Protein AF-A0A7W3AAV2-F1 (afdb_monomer)

Nearest PDB structures (foldseek):
  7x45-assembly1_A  TM=3.384E-01  e=6.405E+00  Ctenopharyngodon idella

Secondary structure (DSSP, 8-state):
--HHHHHHHHHS-HHHHHHHHHHHHHHHHHHHH--TTTTHHHHHHHHHHHHTTS-HHHHHHHHHHHHHHHHHHHT--

Structure (mmCIF, N/CA/C/O backbone):
data_AF-A0A7W3AAV2-F1
#
_entry.id   AF-A0A7W3AAV2-F1
#
loop_
_atom_site.group_PDB
_atom_site.id
_atom_site.type_symbol
_atom_site.label_atom_id
_atom_site.label_alt_id
_atom_site.label_comp_id
_atom_site.label_asym_id
_atom_site.label_entity_id
_atom_site.label_seq_id
_atom_site.pdbx_PDB_ins_code
_atom_site.Cartn_x
_atom_site.Cartn_y
_atom_site.Cartn_z
_atom_site.occupancy
_atom_site.B_iso_or_equiv
_atom_site.auth_seq_id
_atom_site.auth_comp_id
_atom_site.auth_asym_id
_atom_site.auth_atom_id
_atom_site.pdbx_PDB_model_num
ATOM 1 N N . MET A 1 1 ? -2.448 -13.566 -8.051 1.00 57.50 1 MET A N 1
ATOM 2 C CA . MET A 1 1 ? -2.726 -12.185 -8.425 1.00 57.50 1 MET A CA 1
ATOM 3 C C . MET A 1 1 ? -4.142 -12.169 -8.870 1.00 57.50 1 MET A C 1
ATOM 5 O O . MET A 1 1 ? -4.465 -12.920 -9.789 1.00 57.50 1 MET A O 1
ATOM 9 N N . SER A 1 2 ? -4.971 -11.357 -8.217 1.00 63.59 2 SER A N 1
ATOM 10 C CA . SER A 1 2 ? -6.186 -10.906 -8.882 1.00 63.59 2 SER A CA 1
ATOM 11 C C . SER A 1 2 ? -5.785 -10.344 -10.249 1.00 63.59 2 SER A C 1
ATOM 13 O O . SER A 1 2 ? -4.716 -9.740 -10.396 1.00 63.59 2 SER A O 1
ATOM 15 N N . PHE A 1 3 ? -6.595 -10.615 -11.269 1.00 58.31 3 PHE A N 1
ATOM 16 C CA . PHE A 1 3 ? -6.320 -10.208 -12.648 1.00 58.31 3 PHE A CA 1
ATOM 17 C C . PHE A 1 3 ? -5.977 -8.711 -12.726 1.00 58.31 3 PHE A C 1
ATOM 19 O O . PHE A 1 3 ? -5.019 -8.324 -13.390 1.00 58.31 3 PHE A O 1
ATOM 26 N N . LEU A 1 4 ? -6.672 -7.896 -11.928 1.00 65.25 4 LEU A N 1
ATOM 27 C CA . LEU A 1 4 ? -6.465 -6.454 -11.814 1.00 65.25 4 LEU A CA 1
ATOM 28 C C . LEU A 1 4 ? -5.084 -6.079 -11.259 1.00 65.25 4 LEU A C 1
ATOM 30 O O . LEU A 1 4 ? -4.435 -5.193 -11.804 1.00 65.25 4 LEU A O 1
ATOM 34 N N . THR A 1 5 ? -4.591 -6.779 -10.235 1.00 67.00 5 THR A N 1
ATOM 35 C CA . THR A 1 5 ? -3.268 -6.530 -9.634 1.00 67.00 5 THR A CA 1
ATOM 36 C C . THR A 1 5 ? -2.143 -6.837 -10.620 1.00 67.00 5 THR A C 1
ATOM 38 O O . THR A 1 5 ? -1.157 -6.111 -10.706 1.00 67.00 5 THR A O 1
ATOM 41 N N . ARG A 1 6 ? -2.314 -7.893 -11.424 1.00 68.06 6 ARG A N 1
ATOM 42 C CA . ARG A 1 6 ? -1.336 -8.301 -12.441 1.00 68.06 6 ARG A CA 1
ATOM 43 C C . ARG A 1 6 ? -1.300 -7.329 -13.622 1.00 68.06 6 ARG A C 1
ATOM 45 O O . ARG A 1 6 ? -0.226 -7.003 -14.115 1.00 68.06 6 ARG A O 1
ATOM 52 N N . VAL A 1 7 ? -2.472 -6.866 -14.060 1.00 69.06 7 VAL A N 1
ATOM 53 C CA . VAL A 1 7 ? -2.639 -5.841 -15.104 1.00 69.06 7 VAL A CA 1
ATOM 54 C C . VAL A 1 7 ? -2.033 -4.517 -14.637 1.00 69.06 7 VAL A C 1
ATOM 56 O O . VAL A 1 7 ? -1.216 -3.947 -15.355 1.00 69.06 7 VAL A O 1
ATOM 59 N N . ALA A 1 8 ? -2.338 -4.080 -13.413 1.00 69.69 8 ALA A N 1
ATOM 60 C CA . ALA A 1 8 ? -1.766 -2.876 -12.815 1.00 69.69 8 ALA A CA 1
ATOM 61 C C . ALA A 1 8 ? -0.232 -2.946 -12.735 1.00 69.69 8 ALA A C 1
ATOM 63 O O . ALA A 1 8 ? 0.449 -2.021 -13.165 1.00 69.69 8 ALA A O 1
ATOM 64 N N . ASN A 1 9 ? 0.329 -4.068 -12.275 1.00 74.06 9 ASN A N 1
ATOM 65 C CA . A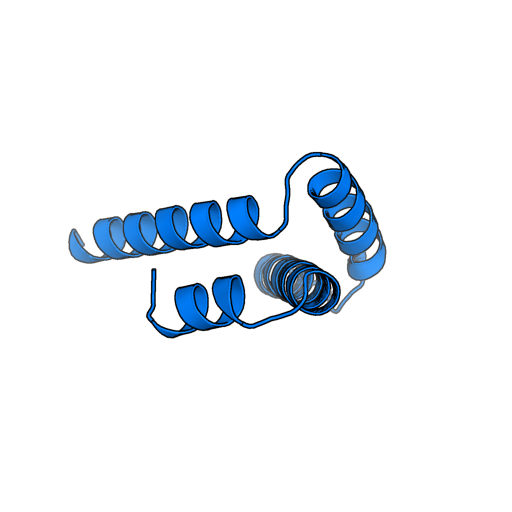SN A 1 9 ? 1.780 -4.219 -12.167 1.00 74.06 9 ASN A CA 1
ATOM 66 C C . ASN A 1 9 ? 2.490 -4.247 -13.540 1.00 74.06 9 ASN A C 1
ATOM 68 O O . ASN A 1 9 ? 3.611 -3.766 -13.683 1.00 74.06 9 ASN A O 1
ATOM 72 N N . LYS A 1 10 ? 1.843 -4.785 -14.579 1.00 73.56 10 LYS A N 1
ATOM 73 C CA . LYS A 1 10 ? 2.469 -4.956 -15.901 1.00 73.56 10 LYS A CA 1
ATOM 74 C C . LYS A 1 10 ? 2.287 -3.761 -16.843 1.00 73.56 10 LYS A C 1
ATOM 76 O O . LYS A 1 10 ? 3.100 -3.588 -17.743 1.00 73.56 10 LYS A O 1
ATOM 81 N N . LEU A 1 11 ? 1.216 -2.984 -16.674 1.00 76.00 11 LEU A N 1
ATOM 82 C CA . LEU A 1 11 ? 0.826 -1.920 -17.609 1.00 76.00 11 LEU A CA 1
ATOM 83 C C . LEU A 1 11 ? 0.985 -0.512 -17.043 1.00 76.00 11 LEU A C 1
ATOM 85 O O . LEU A 1 11 ? 1.029 0.440 -17.821 1.00 76.00 11 LEU A O 1
ATOM 89 N N . LEU A 1 12 ? 1.046 -0.352 -15.719 1.00 81.00 12 LEU A N 1
ATOM 90 C CA . LEU A 1 12 ? 1.211 0.971 -15.135 1.00 81.00 12 LEU A CA 1
ATOM 91 C C . LEU A 1 12 ? 2.690 1.365 -15.088 1.00 81.00 12 LEU A C 1
ATOM 93 O O . LEU A 1 12 ? 3.530 0.534 -14.740 1.00 81.00 12 LEU A O 1
ATOM 97 N N . PRO A 1 13 ? 3.013 2.633 -15.383 1.00 82.12 13 PRO A N 1
ATOM 98 C CA . PRO A 1 13 ? 4.341 3.170 -15.128 1.00 82.12 13 PRO A CA 1
ATOM 99 C C . PRO A 1 13 ? 4.632 3.172 -13.622 1.00 82.12 13 PRO A C 1
ATOM 101 O O . PRO A 1 13 ? 3.716 3.285 -12.802 1.00 82.12 13 PRO A O 1
ATOM 104 N N . ASP A 1 14 ? 5.908 3.086 -13.249 1.00 78.50 14 ASP A N 1
ATOM 105 C CA . ASP A 1 14 ? 6.309 2.915 -11.845 1.00 78.50 14 ASP A CA 1
ATOM 106 C C . ASP A 1 14 ? 5.824 4.059 -10.942 1.00 78.50 14 ASP A C 1
ATOM 108 O O . ASP A 1 14 ? 5.349 3.822 -9.836 1.00 78.50 14 ASP A O 1
ATOM 112 N N . THR A 1 15 ? 5.758 5.287 -11.457 1.00 79.06 15 THR A N 1
ATOM 113 C CA . THR A 1 15 ? 5.183 6.436 -10.734 1.00 79.06 15 THR A CA 1
ATOM 114 C C . THR A 1 15 ? 3.701 6.264 -10.383 1.00 79.06 15 THR A C 1
ATOM 116 O O . THR A 1 15 ? 3.241 6.745 -9.345 1.00 79.06 15 THR A O 1
ATOM 119 N N . ALA A 1 16 ? 2.923 5.581 -11.226 1.00 82.62 16 ALA A N 1
ATOM 120 C CA . ALA A 1 16 ? 1.524 5.276 -10.937 1.00 82.62 16 ALA A CA 1
ATOM 121 C C . ALA A 1 16 ? 1.403 4.138 -9.915 1.00 82.62 16 ALA A C 1
ATOM 123 O O . ALA A 1 16 ? 0.548 4.204 -9.030 1.00 82.62 16 ALA A O 1
ATOM 124 N N . LYS A 1 17 ? 2.290 3.139 -9.984 1.00 81.88 17 LYS A N 1
ATOM 125 C CA . LYS A 1 17 ? 2.374 2.060 -8.989 1.00 81.88 17 LYS A CA 1
ATOM 126 C C . LYS A 1 17 ? 2.671 2.604 -7.594 1.00 81.88 17 LYS A C 1
ATOM 128 O O . LYS A 1 17 ? 1.970 2.261 -6.645 1.00 81.88 17 LYS A O 1
ATOM 133 N N . GLU A 1 18 ? 3.641 3.508 -7.480 1.00 83.00 18 GLU A N 1
ATOM 134 C CA . GLU A 1 18 ? 3.993 4.152 -6.212 1.00 83.00 18 GLU A CA 1
ATOM 135 C C . GLU A 1 18 ? 2.817 4.928 -5.609 1.00 83.00 18 GLU A C 1
ATOM 137 O O . GLU A 1 18 ? 2.550 4.832 -4.410 1.00 83.00 18 GLU A O 1
ATOM 142 N N . LYS A 1 19 ? 2.063 5.665 -6.437 1.00 84.50 19 LYS A N 1
ATOM 143 C CA . LYS A 1 19 ? 0.857 6.375 -5.980 1.00 84.50 19 LYS A CA 1
ATOM 144 C C . LYS A 1 19 ? -0.208 5.422 -5.448 1.00 84.50 19 LYS A C 1
ATOM 146 O O . LYS A 1 19 ? -0.823 5.730 -4.429 1.00 84.50 19 LYS A O 1
ATOM 151 N N . ILE A 1 20 ? -0.414 4.282 -6.110 1.00 84.81 20 ILE A N 1
ATOM 152 C CA . ILE A 1 20 ? -1.362 3.260 -5.648 1.00 84.81 20 ILE A CA 1
ATOM 153 C C . ILE A 1 20 ? -0.923 2.719 -4.287 1.00 84.81 20 ILE A C 1
ATOM 155 O O . ILE A 1 20 ? -1.739 2.682 -3.369 1.00 84.81 20 ILE A O 1
ATOM 159 N N . ILE A 1 21 ? 0.360 2.383 -4.128 1.00 84.00 21 ILE A N 1
ATOM 160 C CA . ILE A 1 21 ? 0.910 1.871 -2.864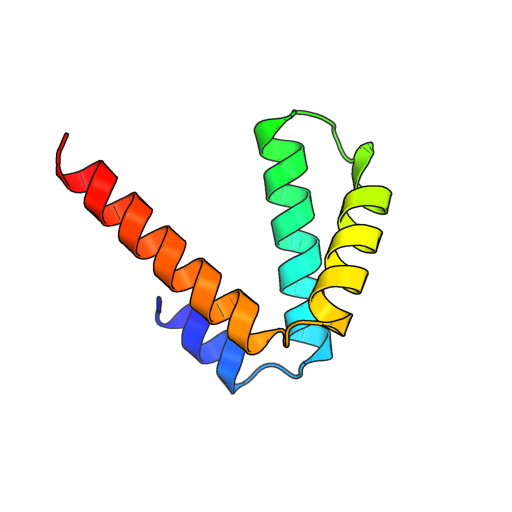 1.00 84.00 21 ILE A CA 1
ATOM 161 C C . ILE A 1 21 ? 0.715 2.886 -1.731 1.00 84.00 21 ILE A C 1
ATOM 163 O O . ILE A 1 21 ? 0.189 2.525 -0.678 1.00 84.00 21 ILE A O 1
ATOM 167 N N . LYS A 1 22 ? 1.069 4.161 -1.947 1.00 85.25 22 LYS A N 1
ATOM 168 C CA . LYS A 1 22 ? 0.880 5.226 -0.943 1.00 85.25 22 LYS A CA 1
ATOM 169 C C . LYS A 1 22 ? -0.588 5.400 -0.562 1.00 85.25 22 LYS A C 1
ATOM 171 O O . LYS A 1 22 ? -0.921 5.432 0.619 1.00 85.25 22 LYS A O 1
ATOM 176 N N . HIS A 1 23 ? -1.473 5.484 -1.555 1.00 87.25 23 HIS A N 1
ATOM 177 C CA . HIS A 1 23 ? -2.906 5.651 -1.324 1.00 87.25 23 HIS A CA 1
ATOM 178 C C . HIS A 1 23 ? -3.494 4.476 -0.534 1.00 87.25 23 HIS A C 1
ATOM 180 O O . HIS A 1 23 ? -4.266 4.668 0.404 1.00 87.25 23 HIS A O 1
ATOM 186 N N . GLU A 1 24 ? -3.118 3.250 -0.889 1.00 83.88 24 GLU A N 1
ATOM 187 C CA . GLU A 1 24 ? -3.639 2.056 -0.236 1.00 83.88 24 GLU A CA 1
ATOM 188 C C . GLU A 1 24 ? -3.090 1.878 1.186 1.00 83.88 24 GLU A C 1
ATOM 190 O O . GLU A 1 24 ? -3.838 1.489 2.082 1.00 83.88 24 GLU A O 1
ATOM 195 N N . ALA A 1 25 ? -1.824 2.240 1.420 1.00 85.38 25 ALA A N 1
ATOM 196 C CA . ALA A 1 25 ? -1.230 2.271 2.753 1.00 85.38 25 ALA A CA 1
ATOM 197 C C . ALA A 1 25 ? -1.925 3.294 3.664 1.00 85.38 25 ALA A C 1
ATOM 199 O O . ALA A 1 25 ? -2.276 2.960 4.795 1.00 85.38 25 ALA A O 1
ATOM 200 N N . LYS A 1 26 ? -2.187 4.511 3.165 1.00 86.50 26 LYS A N 1
ATOM 201 C CA . LYS A 1 26 ? -2.948 5.533 3.906 1.00 86.50 26 LYS A CA 1
ATOM 202 C C . LYS A 1 26 ? -4.336 5.047 4.258 1.00 86.50 26 LYS A C 1
ATOM 204 O O . LYS A 1 26 ? -4.732 5.110 5.417 1.00 86.50 26 LYS A O 1
ATOM 209 N N . LYS A 1 27 ? -5.050 4.510 3.266 1.00 86.25 27 LYS A N 1
ATOM 210 C CA . LYS A 1 27 ? -6.393 3.976 3.470 1.00 86.25 27 LYS A CA 1
ATOM 211 C C . LYS A 1 27 ? -6.395 2.881 4.537 1.00 86.25 27 LYS A C 1
ATOM 213 O O . LYS A 1 27 ? -7.190 2.952 5.459 1.00 86.25 27 LYS A O 1
ATOM 218 N N . LEU A 1 28 ? -5.466 1.925 4.477 1.00 83.75 28 LEU A N 1
ATOM 219 C CA . LEU A 1 28 ? -5.349 0.868 5.489 1.00 83.75 28 LEU A CA 1
ATOM 220 C C . LEU A 1 28 ? -5.068 1.409 6.895 1.00 83.75 28 LEU A C 1
ATOM 222 O O . LEU A 1 28 ? -5.619 0.891 7.863 1.00 83.75 28 LEU A O 1
ATOM 226 N N . VAL A 1 29 ? -4.202 2.413 7.027 1.00 83.00 29 VAL A N 1
ATOM 227 C CA . VAL A 1 29 ? -3.871 3.010 8.330 1.00 83.00 29 VAL A CA 1
ATOM 228 C C . VAL A 1 29 ? -5.058 3.795 8.883 1.00 83.00 29 VAL A C 1
ATOM 230 O O . VAL A 1 29 ? -5.426 3.593 10.040 1.00 83.00 29 VAL A O 1
ATOM 233 N N . ASN A 1 30 ? -5.700 4.618 8.056 1.00 83.50 30 ASN A N 1
ATOM 234 C CA . ASN A 1 30 ? -6.866 5.399 8.459 1.00 83.50 30 ASN A CA 1
ATOM 235 C C . ASN A 1 30 ? -8.079 4.509 8.762 1.00 83.50 30 ASN A C 1
ATOM 237 O O . ASN A 1 30 ? -8.728 4.728 9.778 1.00 83.50 30 ASN A O 1
ATOM 241 N N . ASP A 1 31 ? -8.338 3.466 7.970 1.00 84.88 31 ASP A N 1
ATOM 242 C CA . ASP A 1 31 ? -9.449 2.532 8.204 1.00 84.88 31 ASP A CA 1
ATOM 243 C C . ASP A 1 31 ? -9.250 1.735 9.508 1.00 84.88 31 ASP A C 1
ATOM 245 O O . ASP A 1 31 ? -10.205 1.519 10.256 1.00 84.88 31 ASP A O 1
ATOM 249 N N . ASN A 1 32 ? -8.014 1.312 9.814 1.00 82.88 32 ASN A N 1
ATOM 250 C CA . ASN A 1 32 ? -7.729 0.521 11.019 1.00 82.88 32 ASN A CA 1
ATOM 251 C C . ASN A 1 32 ? -7.665 1.363 12.296 1.00 82.88 32 ASN A C 1
ATOM 253 O O . ASN A 1 32 ? -8.101 0.903 13.350 1.00 82.88 32 ASN A O 1
ATOM 257 N N . LEU A 1 33 ? -7.089 2.565 12.224 1.00 80.94 33 LEU A N 1
ATOM 258 C CA . LEU A 1 33 ? -6.848 3.401 13.401 1.00 80.94 33 LEU A CA 1
ATOM 259 C C . LEU A 1 33 ? -7.871 4.538 13.557 1.00 80.94 33 LEU A C 1
ATOM 261 O O . LEU A 1 33 ? -7.876 5.190 14.597 1.00 80.94 33 LEU A O 1
ATOM 265 N N . LYS A 1 34 ? -8.752 4.755 12.568 1.00 80.81 34 LYS A N 1
ATOM 266 C CA . LYS A 1 34 ? -9.758 5.836 12.523 1.00 80.81 34 LYS A CA 1
ATOM 267 C C . LYS A 1 34 ? -9.152 7.225 12.744 1.00 80.81 34 LYS A C 1
ATOM 269 O O . LYS A 1 34 ? -9.661 8.014 13.531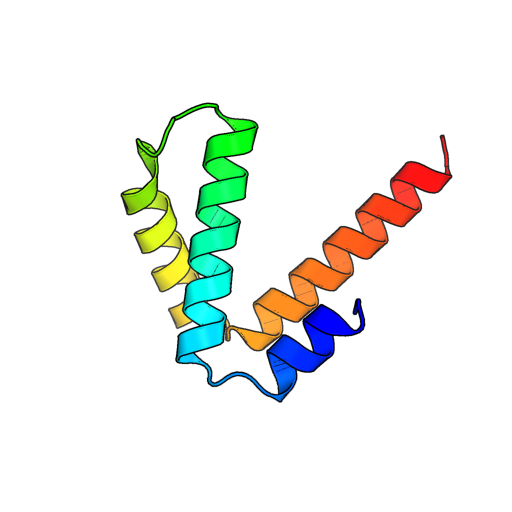 1.00 80.81 34 LYS A O 1
ATOM 274 N N . LEU A 1 35 ? -8.034 7.489 12.070 1.00 77.56 35 LEU A N 1
ATOM 275 C CA . LEU A 1 35 ? -7.211 8.686 12.287 1.00 77.56 35 LEU A CA 1
ATOM 276 C C . LEU A 1 35 ? -7.492 9.833 11.306 1.00 77.56 35 LEU A C 1
ATOM 278 O O . LEU A 1 35 ? -6.767 10.819 11.338 1.00 77.56 35 LEU A O 1
ATOM 282 N N . ASP A 1 36 ? -8.481 9.706 10.411 1.00 77.50 36 ASP A N 1
ATOM 283 C CA . ASP A 1 36 ? -8.910 10.744 9.450 1.00 77.50 36 ASP A CA 1
ATOM 284 C C . ASP A 1 36 ? -7.759 11.525 8.766 1.00 77.50 36 ASP A C 1
ATOM 286 O O . ASP A 1 36 ? -7.861 12.719 8.486 1.00 77.50 36 ASP A O 1
ATOM 290 N N . GLY A 1 37 ? -6.642 10.850 8.470 1.00 76.81 37 GLY A N 1
ATOM 291 C CA . GLY A 1 37 ? -5.497 11.435 7.769 1.00 76.81 37 GLY A CA 1
ATOM 292 C C . GLY A 1 37 ? -4.407 12.059 8.649 1.00 76.81 37 GLY A C 1
ATOM 293 O O . GLY A 1 37 ? -3.436 12.596 8.114 1.00 76.81 37 GLY A O 1
ATOM 294 N N . GLU A 1 38 ? -4.490 11.958 9.977 1.00 81.19 38 GLU A N 1
ATOM 295 C CA . GLU A 1 38 ? -3.495 12.523 10.907 1.00 81.19 38 GLU A CA 1
ATOM 296 C C . GLU A 1 38 ? -2.078 11.955 10.685 1.00 81.19 38 GLU A C 1
ATOM 298 O O . GLU A 1 38 ? -1.080 12.674 10.773 1.00 81.19 38 GLU A O 1
ATOM 303 N N . LEU A 1 39 ? -1.979 10.678 10.301 1.00 83.69 39 LEU A N 1
ATOM 304 C CA . LEU A 1 39 ? -0.704 10.008 10.021 1.00 83.69 39 LEU A CA 1
ATOM 305 C C . LEU A 1 39 ? -0.338 9.945 8.535 1.00 83.69 39 LEU A C 1
ATOM 307 O O . LEU A 1 39 ? 0.709 9.386 8.207 1.00 83.69 39 LEU A O 1
ATOM 311 N N . ASP A 1 40 ? -1.119 10.544 7.633 1.00 84.75 40 ASP A N 1
ATOM 312 C CA . ASP A 1 40 ? -0.908 10.411 6.183 1.00 84.75 40 ASP A CA 1
ATOM 313 C C . ASP A 1 40 ? 0.510 10.798 5.750 1.00 84.75 40 ASP A C 1
ATOM 315 O O . ASP A 1 40 ? 1.104 10.126 4.906 1.00 84.75 40 ASP A O 1
ATOM 319 N N . LYS A 1 41 ? 1.087 11.841 6.361 1.00 86.81 41 LYS A N 1
ATOM 320 C CA . LYS A 1 41 ? 2.466 12.281 6.083 1.00 86.81 41 LYS A CA 1
ATOM 321 C C . LYS A 1 41 ? 3.514 11.263 6.535 1.00 86.81 41 LYS A C 1
ATOM 323 O O . LYS A 1 41 ? 4.514 11.064 5.850 1.00 86.81 41 LYS A O 1
ATOM 328 N N . HIS A 1 42 ? 3.296 10.619 7.680 1.00 86.75 42 HIS A N 1
ATOM 329 C CA . HIS A 1 42 ? 4.196 9.585 8.191 1.00 86.75 42 HIS A CA 1
ATOM 330 C C . HIS A 1 42 ? 4.100 8.309 7.355 1.00 86.75 42 HIS A C 1
ATOM 332 O O . HIS A 1 42 ? 5.123 7.686 7.068 1.00 86.75 42 HIS A O 1
ATOM 338 N N . VAL A 1 43 ? 2.887 7.956 6.923 1.00 86.25 43 VAL A N 1
ATOM 339 C CA . VAL A 1 43 ? 2.641 6.826 6.023 1.00 86.25 43 VAL A CA 1
ATOM 340 C C . VAL A 1 43 ? 3.284 7.070 4.659 1.00 86.25 43 VAL A C 1
ATOM 342 O O . VAL A 1 43 ? 3.957 6.175 4.154 1.00 86.25 43 VAL A O 1
ATOM 345 N N . ASP A 1 44 ? 3.168 8.279 4.100 1.00 86.00 44 ASP A N 1
ATOM 346 C CA . ASP A 1 44 ? 3.852 8.655 2.855 1.00 86.00 44 ASP A CA 1
ATOM 347 C C . ASP A 1 44 ? 5.372 8.531 2.975 1.00 86.00 44 ASP A C 1
ATOM 349 O O . ASP A 1 44 ? 6.001 7.868 2.151 1.00 86.00 44 ASP A O 1
ATOM 353 N N . ALA A 1 45 ? 5.962 9.120 4.019 1.00 88.44 45 ALA A N 1
ATOM 354 C CA . ALA A 1 45 ? 7.408 9.079 4.230 1.00 88.44 45 ALA A CA 1
ATOM 355 C C . ALA A 1 45 ? 7.923 7.641 4.408 1.00 88.44 45 ALA A C 1
ATOM 357 O O . ALA A 1 45 ? 8.993 7.279 3.910 1.00 88.44 45 ALA A O 1
ATOM 358 N N . LEU A 1 46 ? 7.155 6.795 5.103 1.00 87.75 46 LEU A N 1
ATOM 359 C CA . LEU A 1 46 ? 7.493 5.385 5.260 1.00 87.75 46 LEU A CA 1
ATOM 360 C C . LEU A 1 46 ? 7.374 4.632 3.931 1.00 87.75 46 LEU A C 1
ATOM 362 O O . LEU A 1 46 ? 8.285 3.880 3.584 1.00 87.75 46 LEU A O 1
ATOM 366 N N . ALA A 1 47 ? 6.295 4.855 3.177 1.00 85.00 47 ALA A N 1
ATOM 367 C CA . ALA A 1 47 ? 6.085 4.237 1.874 1.00 85.00 47 ALA A CA 1
ATOM 368 C C . ALA A 1 47 ? 7.208 4.609 0.895 1.00 85.00 47 ALA A C 1
ATOM 370 O O . ALA A 1 47 ? 7.755 3.727 0.241 1.00 85.00 47 ALA A O 1
ATOM 371 N N . GLU A 1 48 ? 7.624 5.878 0.845 1.00 87.00 48 GLU A N 1
ATOM 372 C CA . GLU A 1 48 ? 8.769 6.321 0.035 1.00 87.00 48 GLU A CA 1
ATOM 373 C C . GLU A 1 48 ? 10.067 5.618 0.435 1.00 87.00 48 GLU A C 1
ATOM 375 O O . GLU A 1 48 ? 10.796 5.118 -0.420 1.00 87.00 48 GLU A O 1
ATOM 380 N N . LYS A 1 49 ? 10.341 5.511 1.739 1.00 89.12 49 LYS A N 1
ATOM 381 C CA . LYS A 1 49 ? 11.547 4.838 2.238 1.00 89.12 49 LYS A CA 1
ATOM 382 C C . LYS A 1 49 ? 11.567 3.343 1.912 1.00 89.12 49 LYS A C 1
ATOM 384 O O . LYS A 1 49 ? 12.643 2.787 1.688 1.00 89.12 49 LYS A O 1
ATOM 389 N N . VAL A 1 50 ? 10.405 2.691 1.917 1.00 86.56 50 VAL A N 1
ATOM 390 C CA . VAL A 1 50 ? 10.264 1.282 1.524 1.00 86.56 50 VAL A CA 1
ATOM 391 C C . VAL A 1 50 ? 10.430 1.136 0.014 1.00 86.56 50 VAL A C 1
ATOM 393 O O . VAL A 1 50 ? 11.203 0.283 -0.409 1.00 86.56 50 VAL A O 1
ATOM 396 N N . MET A 1 51 ? 9.802 2.002 -0.785 1.00 84.31 51 MET A N 1
ATOM 397 C CA . MET A 1 51 ? 9.904 1.976 -2.251 1.00 84.31 51 MET A CA 1
ATOM 398 C C . MET A 1 51 ? 11.310 2.320 -2.764 1.00 84.31 51 MET A C 1
ATOM 400 O O . MET A 1 51 ? 11.734 1.823 -3.800 1.00 84.31 51 MET A O 1
ATOM 404 N N . GLY A 1 52 ? 12.091 3.088 -1.998 1.00 85.06 52 GLY A N 1
ATOM 405 C CA . GLY A 1 52 ? 13.515 3.306 -2.274 1.00 85.06 52 GLY A CA 1
ATOM 406 C C . GLY A 1 52 ? 14.411 2.084 -2.018 1.00 85.06 52 GLY A C 1
ATOM 407 O O . GLY A 1 52 ? 15.584 2.104 -2.384 1.00 85.06 52 GLY A O 1
ATOM 408 N N . LYS A 1 53 ? 13.895 1.030 -1.370 1.00 87.56 53 LYS A N 1
ATOM 409 C CA . LYS A 1 53 ? 14.625 -0.218 -1.071 1.00 87.56 53 LYS A CA 1
ATOM 410 C C . LYS A 1 53 ? 14.053 -1.442 -1.777 1.00 87.56 53 LYS A C 1
ATOM 412 O O . LYS A 1 53 ? 14.780 -2.402 -2.008 1.00 87.56 53 LYS A O 1
ATOM 417 N N . VAL A 1 54 ? 12.753 -1.426 -2.038 1.00 84.25 54 VAL A N 1
ATOM 418 C CA . VAL A 1 54 ? 11.983 -2.518 -2.619 1.00 84.25 54 VAL A CA 1
ATOM 419 C C . VAL A 1 54 ? 11.182 -1.926 -3.762 1.00 84.25 54 VAL A C 1
ATOM 421 O O . VAL A 1 54 ? 10.45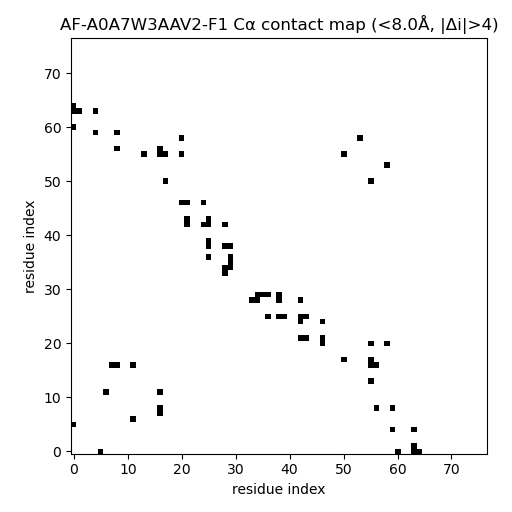6 -0.956 -3.571 1.00 84.25 54 VAL A O 1
ATOM 424 N N . ASP A 1 55 ? 11.306 -2.497 -4.949 1.00 84.81 55 ASP A N 1
ATOM 425 C CA . ASP A 1 55 ? 10.580 -2.022 -6.113 1.00 84.81 55 ASP A CA 1
ATOM 426 C C . ASP A 1 55 ? 9.061 -2.183 -5.935 1.00 84.81 55 ASP A C 1
ATOM 428 O O . ASP A 1 55 ? 8.564 -3.093 -5.261 1.00 84.81 55 ASP A O 1
ATOM 432 N N . ALA A 1 56 ? 8.302 -1.295 -6.577 1.00 81.06 56 ALA A N 1
ATOM 433 C CA . ALA A 1 56 ? 6.847 -1.296 -6.485 1.00 81.06 56 ALA A CA 1
ATOM 434 C C . ALA A 1 56 ? 6.227 -2.635 -6.930 1.00 81.06 56 ALA A C 1
ATOM 436 O O . ALA A 1 56 ? 5.205 -3.050 -6.384 1.00 81.06 56 ALA A O 1
ATOM 437 N N . SER A 1 57 ? 6.857 -3.341 -7.877 1.00 81.94 57 SER A N 1
ATOM 438 C CA . SER A 1 57 ? 6.364 -4.628 -8.380 1.00 81.94 57 SER A CA 1
ATOM 439 C C . SER A 1 57 ? 6.440 -5.718 -7.308 1.00 81.94 57 SER A C 1
ATOM 441 O O . SER A 1 57 ? 5.455 -6.428 -7.099 1.00 81.94 57 SER A O 1
ATOM 443 N N . THR A 1 58 ? 7.543 -5.792 -6.560 1.00 85.00 58 THR A N 1
ATOM 444 C CA . THR A 1 58 ? 7.681 -6.697 -5.406 1.00 85.00 58 THR A CA 1
ATOM 445 C C . THR A 1 58 ? 6.640 -6.412 -4.317 1.00 85.00 58 THR A C 1
ATOM 447 O O . THR A 1 58 ? 6.108 -7.342 -3.708 1.00 85.00 58 THR A O 1
ATOM 450 N N . ILE A 1 59 ? 6.280 -5.143 -4.095 1.00 85.00 59 ILE A N 1
ATOM 451 C CA . ILE A 1 59 ? 5.230 -4.766 -3.129 1.00 85.00 59 ILE A CA 1
ATOM 452 C C . ILE A 1 59 ? 3.852 -5.277 -3.583 1.00 85.00 59 ILE A C 1
ATOM 454 O O . ILE A 1 59 ? 3.096 -5.817 -2.771 1.00 85.00 59 ILE A O 1
ATOM 458 N N . PHE A 1 60 ? 3.532 -5.168 -4.877 1.00 81.94 60 PHE A N 1
ATOM 459 C CA . PHE A 1 60 ? 2.296 -5.725 -5.440 1.00 81.94 60 PHE A CA 1
ATOM 460 C C . PHE A 1 60 ? 2.223 -7.250 -5.303 1.00 81.94 60 PHE A C 1
ATOM 462 O O . PHE A 1 60 ? 1.169 -7.788 -4.948 1.00 81.94 60 PHE A O 1
ATOM 469 N N . ASP A 1 61 ? 3.334 -7.942 -5.542 1.00 83.62 61 ASP A N 1
ATOM 470 C CA . ASP A 1 61 ? 3.403 -9.398 -5.424 1.00 83.62 61 ASP A CA 1
ATOM 471 C C . ASP A 1 61 ? 3.234 -9.847 -3.963 1.00 83.62 61 ASP A C 1
ATOM 473 O O . ASP A 1 61 ? 2.467 -10.773 -3.680 1.00 83.62 61 ASP A O 1
ATOM 477 N N . ALA A 1 62 ? 3.870 -9.146 -3.019 1.00 84.31 62 ALA A N 1
ATOM 478 C CA . ALA A 1 62 ? 3.709 -9.392 -1.586 1.00 84.31 62 ALA A CA 1
ATOM 479 C C . ALA A 1 62 ? 2.258 -9.188 -1.123 1.00 84.31 62 ALA A C 1
ATOM 481 O O . ALA A 1 62 ? 1.725 -10.012 -0.372 1.00 84.31 62 ALA A O 1
ATOM 482 N N . LYS A 1 63 ? 1.593 -8.132 -1.608 1.00 82.69 63 LYS A N 1
ATOM 483 C CA . LYS A 1 63 ? 0.174 -7.876 -1.326 1.00 82.69 63 LYS A CA 1
ATOM 484 C C . LYS A 1 63 ? -0.715 -9.013 -1.831 1.00 82.69 63 LYS A C 1
ATOM 486 O O . LYS A 1 63 ? -1.566 -9.497 -1.092 1.00 82.69 63 LYS A O 1
ATOM 491 N N . ASP A 1 64 ? -0.493 -9.486 -3.056 1.00 82.56 64 ASP A N 1
ATOM 492 C CA . ASP A 1 64 ? -1.260 -10.610 -3.601 1.00 82.56 64 ASP A CA 1
ATOM 493 C C . ASP A 1 64 ? -1.099 -11.891 -2.774 1.00 82.56 64 ASP A C 1
ATOM 495 O O . ASP A 1 64 ? -2.069 -12.616 -2.542 1.00 82.56 64 ASP A O 1
ATOM 499 N N . ILE A 1 65 ? 0.125 -12.189 -2.334 1.00 84.38 65 ILE A N 1
ATOM 500 C CA . ILE A 1 65 ? 0.381 -13.338 -1.460 1.00 84.38 65 ILE A 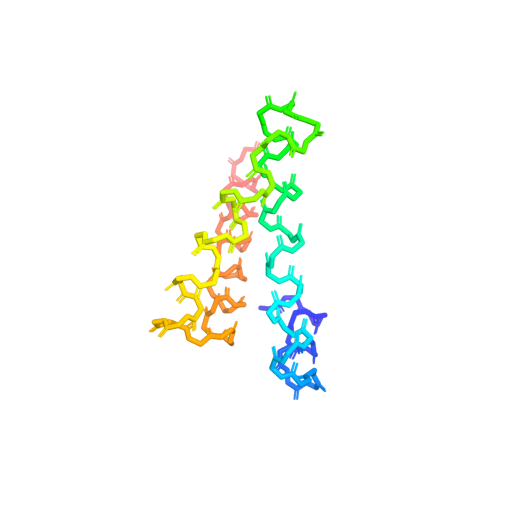CA 1
ATOM 501 C C . ILE A 1 65 ? -0.380 -13.166 -0.139 1.00 84.38 65 ILE A C 1
ATOM 503 O O . ILE A 1 65 ? -1.060 -14.100 0.288 1.00 84.38 65 ILE A O 1
ATOM 507 N N . TYR A 1 66 ? -0.323 -11.981 0.475 1.00 84.06 66 TYR A N 1
ATOM 508 C CA . TYR A 1 66 ? -1.062 -11.676 1.701 1.00 84.06 66 TYR A CA 1
ATOM 509 C C . TYR A 1 66 ? -2.577 -11.862 1.531 1.00 84.06 66 TYR A C 1
ATOM 511 O O . TYR A 1 66 ? -3.199 -12.549 2.342 1.00 84.06 66 TYR A O 1
ATOM 519 N N . ASP A 1 67 ? -3.165 -11.324 0.461 1.00 83.12 67 ASP A N 1
ATOM 520 C CA . ASP A 1 67 ? -4.606 -11.418 0.204 1.00 83.12 67 ASP A CA 1
ATOM 521 C C . ASP A 1 67 ? -5.050 -12.872 -0.009 1.00 83.12 67 ASP A C 1
ATOM 523 O O . ASP A 1 67 ? -6.062 -13.302 0.550 1.00 83.12 67 ASP A O 1
ATOM 527 N N . LYS A 1 68 ? -4.262 -13.674 -0.739 1.00 83.31 68 LYS A N 1
ATOM 528 C CA . LYS A 1 68 ? -4.516 -15.118 -0.888 1.00 83.31 68 LYS A CA 1
ATOM 529 C C . LYS A 1 68 ? -4.446 -15.861 0.439 1.00 83.31 68 LYS A C 1
ATOM 531 O O . LYS A 1 68 ? -5.294 -16.710 0.698 1.00 83.31 68 LYS A O 1
ATOM 536 N N . LEU A 1 69 ? -3.449 -15.562 1.273 1.00 84.50 69 LEU A N 1
ATOM 537 C CA . LEU A 1 69 ? -3.305 -16.184 2.590 1.00 84.50 69 LEU A CA 1
ATOM 538 C C . LEU A 1 69 ? -4.459 -15.794 3.517 1.00 84.50 69 LEU A C 1
ATOM 540 O O . LEU A 1 69 ? -4.999 -16.649 4.217 1.00 84.50 69 LEU A O 1
ATOM 544 N N . LYS A 1 70 ? -4.879 -14.526 3.490 1.00 82.12 70 LYS A N 1
ATOM 545 C CA . LYS A 1 70 ? -6.031 -14.033 4.252 1.00 82.12 70 LYS A CA 1
ATOM 546 C C . LYS A 1 70 ? -7.327 -14.711 3.803 1.00 82.12 70 LYS A C 1
ATOM 548 O O . LYS A 1 70 ? -8.083 -15.175 4.653 1.00 82.12 70 LYS A O 1
ATOM 553 N N . ALA A 1 71 ? -7.549 -14.832 2.494 1.00 80.12 71 ALA A N 1
ATOM 554 C CA . ALA A 1 71 ? -8.704 -15.536 1.938 1.00 80.12 71 ALA A CA 1
ATOM 555 C C . ALA A 1 71 ? -8.703 -17.031 2.304 1.00 80.12 71 ALA A C 1
ATOM 557 O O . ALA A 1 71 ? -9.722 -17.554 2.741 1.00 80.12 71 ALA A O 1
ATOM 558 N N . ALA A 1 72 ? -7.551 -17.702 2.208 1.00 78.56 72 ALA A N 1
ATOM 559 C CA . ALA A 1 72 ? -7.406 -19.110 2.587 1.00 78.56 72 ALA A CA 1
ATOM 560 C C . ALA A 1 72 ? -7.593 -19.353 4.095 1.00 78.56 72 ALA A C 1
ATOM 562 O O . ALA A 1 72 ? -8.023 -20.429 4.505 1.00 78.56 72 ALA A O 1
ATOM 56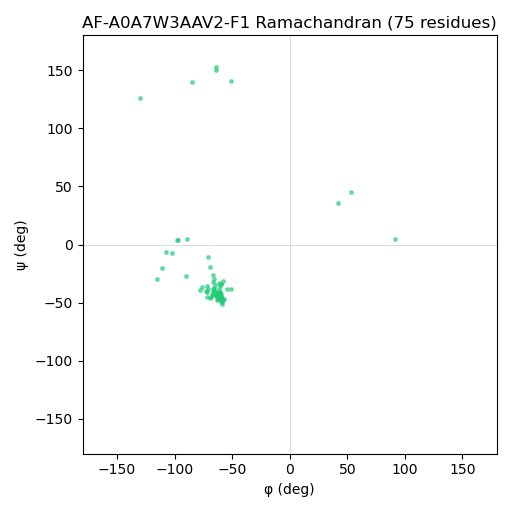3 N N . LYS A 1 73 ? -7.267 -18.362 4.934 1.00 72.12 73 LYS A N 1
ATOM 564 C CA . LYS A 1 73 ? -7.548 -18.411 6.373 1.00 72.12 73 LYS A CA 1
ATOM 565 C C . LYS A 1 73 ? -9.040 -18.221 6.657 1.00 72.12 73 LYS A C 1
ATOM 567 O O . LYS A 1 73 ? -9.580 -18.934 7.487 1.00 72.12 73 LYS A O 1
ATOM 572 N N . SER A 1 74 ? -9.697 -17.322 5.925 1.00 60.44 74 SER A N 1
ATOM 573 C CA . SER A 1 74 ? -11.139 -17.067 6.026 1.00 60.44 74 SER A CA 1
ATOM 574 C C . SER A 1 74 ? -12.017 -18.210 5.505 1.00 60.44 74 SER A C 1
ATOM 576 O O . SER A 1 74 ? -13.192 -18.233 5.838 1.00 60.44 74 SER A O 1
ATOM 578 N N . SER A 1 75 ? -11.497 -19.123 4.678 1.00 57.72 75 SER A N 1
ATOM 579 C CA . SER A 1 75 ? -12.253 -20.276 4.158 1.00 57.72 75 SER A CA 1
ATOM 580 C C . SER A 1 75 ? -12.185 -21.519 5.056 1.00 57.72 75 SER A C 1
ATOM 582 O O . SER A 1 75 ? -12.601 -22.595 4.629 1.00 57.72 75 SER A O 1
ATOM 584 N N . LYS A 1 76 ? -11.551 -21.414 6.231 1.00 54.22 76 LYS A N 1
ATOM 585 C CA . LYS A 1 76 ? -11.429 -22.493 7.225 1.00 54.22 76 LYS A CA 1
ATOM 586 C C . LYS A 1 76 ? -12.302 -22.285 8.470 1.00 54.22 76 LYS A C 1
ATOM 588 O O . LYS A 1 76 ? -12.346 -23.204 9.284 1.00 54.22 76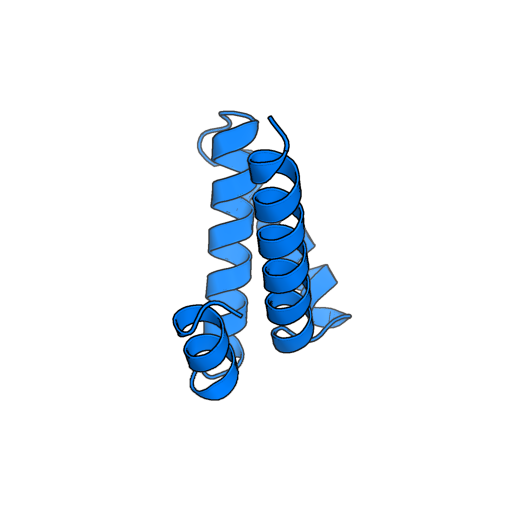 LYS A O 1
ATOM 593 N N . ASP A 1 77 ? -12.951 -21.129 8.589 1.00 46.56 77 ASP A N 1
ATOM 594 C CA . ASP A 1 77 ? -14.058 -20.863 9.521 1.00 46.56 77 ASP A CA 1
ATOM 595 C C . ASP A 1 77 ? -15.397 -21.079 8.797 1.00 46.56 77 ASP A C 1
ATOM 597 O O . ASP A 1 77 ? -16.361 -21.521 9.459 1.00 46.56 77 ASP A O 1
#

Radius of gyration: 13.62 Å; Cα contacts (8 Å, |Δi|>4): 4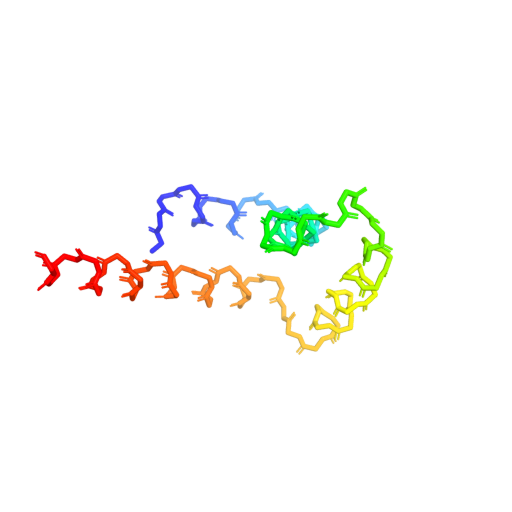1; chains: 1; bounding box: 29×35×31 Å

pLDDT: mean 79.67, std 8.87, range [46.56, 89.12]

Mean predicted aligned error: 7.32 Å

Sequence (77 aa):
MSFLTRVANKLLPDTAKEKIIKHEAKKLVNDNLKLDGELDKHVDALAEKVMGKVDASTIFDAKDIYDKLKAAKSSKD

Solvent-accessible surface area (backbone atoms only — not comparable to full-atom values): 4420 Å² 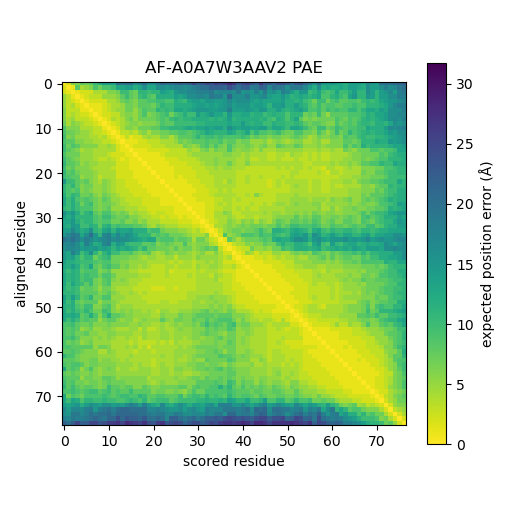total; per-residue (Å²): 104,60,70,66,58,50,49,48,62,73,72,46,56,67,73,57,45,48,51,50,52,40,53,52,52,37,49,54,50,28,71,74,68,68,47,86,58,76,55,40,68,60,47,42,56,49,44,52,60,47,49,76,76,41,55,60,60,60,53,53,53,52,49,37,52,50,53,51,51,52,53,60,57,63,74,74,116

Foldseek 3Di:
DPPVLVCCLPPPDQVVLLVVQLVVQQVVCCVVVVCVCPCSVVSNVVSVVVCVVDPSSVVSVVVVVVVVVVVVVVVVD